Protein AF-A0A1J9Q0X3-F1 (afdb_monomer_lite)

Secondary structure (DSSP, 8-state):
---SS--HHHHHHHHHHSHHHHTSHHHHHHHHHHHHHHHHTT-HHHHHHHHHTT----HHHHHHHHHSS--HHHHHHHHHHHHTSHHHHHH-TTHHHHHHHS---HHHHHHHHHHHHHTT--TTPPPSS-SS-HHHHHHHTT-GGGT--GGGS--

Radius of gyration: 16.66 Å; chains: 1; bounding box: 37×30×47 Å

Foldseek 3Di:
DPPPDLPLVVLLVVCVVCLVVLPDPVCLVVNVVVLLVCLLVLSLSNVLVCLVSLNADAPSSLLCLQQHPDDLVSSLSSLVSLLPRPRNCVRCLVSLLSLLPRHPDPVNSLVSNVVVVVSVRDQQDADPVDPAGSVRSCVVVVVVVSVPDCPPVPD

pLDDT: mean 79.75, std 17.27, range [32.56, 97.31]

Organism: NCBI:txid1658174

Sequence (155 aa):
MLVKKDDVELARVLFKFRGDELLSERMSQDVWGAMDDAIGAGRVGIVRLFVKCGVVVGERQLYKTISGALRRKDILRLTRIFISAPSFKENCPDAIEQAIAYFHRRSIHKELVVMLLHAGFDRHHPGPEHRCTALLIAGTLRLFTCFSEPALILL

Structure (mmCIF, N/CA/C/O backbone):
data_AF-A0A1J9Q0X3-F1
#
_entry.id   AF-A0A1J9Q0X3-F1
#
loop_
_atom_site.group_PDB
_atom_site.id
_atom_site.type_symbol
_atom_site.label_atom_id
_atom_site.label_alt_id
_atom_site.label_comp_id
_atom_site.label_asym_id
_atom_site.label_entity_id
_atom_site.label_seq_id
_atom_site.pdbx_PDB_ins_code
_atom_site.Cartn_x
_atom_site.Cartn_y
_atom_site.Cartn_z
_atom_site.occupancy
_atom_site.B_iso_or_equiv
_atom_site.auth_seq_id
_atom_site.auth_comp_id
_atom_site.auth_asym_id
_atom_site.auth_atom_id
_atom_site.pdbx_PDB_model_num
ATOM 1 N N . MET A 1 1 ? 2.128 7.331 22.424 1.00 36.75 1 MET A N 1
ATOM 2 C CA . MET A 1 1 ? 2.842 6.286 21.652 1.00 36.75 1 MET A CA 1
ATOM 3 C C . MET A 1 1 ? 2.329 4.900 22.071 1.00 36.75 1 MET A C 1
ATOM 5 O O . MET A 1 1 ? 2.922 4.265 22.932 1.00 36.75 1 MET A O 1
ATOM 9 N N . LEU A 1 2 ? 1.179 4.465 21.533 1.00 43.88 2 LEU A N 1
ATOM 10 C CA . LEU A 1 2 ? 0.429 3.276 22.001 1.00 43.88 2 LEU A CA 1
ATOM 11 C C . LEU A 1 2 ? 0.704 1.983 21.220 1.00 43.88 2 LEU A C 1
ATOM 13 O O . LEU A 1 2 ? 0.146 0.940 21.532 1.00 43.88 2 LEU A O 1
ATOM 17 N N . VAL A 1 3 ? 1.601 2.010 20.238 1.00 50.47 3 VAL A N 1
ATOM 18 C CA . VAL A 1 3 ? 1.924 0.821 19.449 1.00 50.47 3 VAL A CA 1
ATOM 19 C C . VAL A 1 3 ? 3.416 0.556 19.616 1.00 50.47 3 VAL A C 1
ATOM 21 O O . VAL A 1 3 ? 4.239 1.072 18.865 1.00 50.47 3 VAL A O 1
ATOM 24 N N . LYS A 1 4 ? 3.801 -0.171 20.671 1.00 55.59 4 LYS A N 1
ATOM 25 C CA . LYS A 1 4 ? 5.169 -0.711 20.854 1.00 55.59 4 LYS A CA 1
ATOM 26 C C . LYS A 1 4 ? 5.278 -2.177 20.405 1.00 55.59 4 LYS A C 1
ATOM 28 O O . LYS A 1 4 ? 6.383 -2.657 20.180 1.00 55.59 4 LYS A O 1
ATOM 33 N N . LYS A 1 5 ? 4.147 -2.855 20.196 1.00 64.50 5 LYS A N 1
ATOM 34 C CA . LYS A 1 5 ? 4.023 -4.244 19.730 1.00 64.50 5 LYS A CA 1
ATOM 35 C C . LYS A 1 5 ? 3.076 -4.275 18.526 1.00 64.50 5 LYS A C 1
ATOM 37 O O . LYS A 1 5 ? 2.225 -3.395 18.424 1.00 64.50 5 LYS A O 1
ATOM 42 N N . ASP A 1 6 ? 3.232 -5.240 17.619 1.00 71.19 6 ASP A N 1
ATOM 43 C CA . ASP A 1 6 ? 2.273 -5.512 16.528 1.00 71.19 6 ASP A CA 1
ATOM 44 C C . ASP A 1 6 ? 0.987 -6.128 17.120 1.00 71.19 6 ASP A C 1
ATOM 46 O O . ASP A 1 6 ? 0.634 -7.273 16.855 1.00 71.19 6 ASP A O 1
ATOM 50 N N . ASP A 1 7 ? 0.353 -5.398 18.042 1.00 85.50 7 ASP A N 1
ATOM 51 C CA . ASP A 1 7 ? -0.868 -5.797 18.736 1.00 85.50 7 ASP A CA 1
ATOM 52 C C . ASP A 1 7 ? -2.067 -5.476 17.845 1.00 85.50 7 ASP A C 1
ATOM 54 O O . ASP A 1 7 ? -2.760 -4.464 17.984 1.00 85.50 7 ASP A O 1
ATOM 58 N N . VAL A 1 8 ? -2.230 -6.331 16.838 1.00 86.50 8 VAL A N 1
ATOM 59 C CA . VAL A 1 8 ? -3.262 -6.199 15.810 1.00 86.50 8 VAL A CA 1
ATOM 60 C C . VAL A 1 8 ? -4.659 -6.259 16.425 1.00 86.50 8 VAL A C 1
ATOM 62 O O . VAL A 1 8 ? -5.557 -5.587 15.928 1.00 86.50 8 VAL A O 1
ATOM 65 N N . GLU A 1 9 ? -4.856 -7.013 17.508 1.00 88.69 9 GLU A N 1
ATOM 66 C CA . GLU A 1 9 ? -6.171 -7.127 18.140 1.00 88.69 9 GLU A CA 1
ATOM 67 C C . GLU A 1 9 ? -6.528 -5.883 18.944 1.00 88.69 9 GLU A C 1
ATOM 69 O O . GLU A 1 9 ? -7.638 -5.370 18.788 1.00 88.69 9 GLU A O 1
ATOM 74 N N . LEU A 1 10 ? -5.584 -5.305 19.692 1.00 86.31 10 LEU A N 1
ATOM 75 C CA . LEU A 1 10 ? -5.813 -4.000 20.306 1.00 86.31 10 LEU A CA 1
ATOM 76 C C . LEU A 1 10 ? -6.109 -2.933 19.241 1.00 86.31 10 LEU A C 1
ATOM 78 O O . LEU A 1 10 ? -7.073 -2.180 19.375 1.00 86.31 10 LEU A O 1
ATOM 82 N N . ALA A 1 11 ? -5.334 -2.897 18.152 1.00 86.75 11 ALA A N 1
ATOM 83 C CA . ALA A 1 11 ? -5.575 -1.967 17.048 1.00 86.75 11 ALA A CA 1
ATOM 84 C C . ALA A 1 11 ? -6.962 -2.173 16.415 1.00 86.75 11 ALA A C 1
ATOM 86 O O . ALA A 1 11 ? -7.681 -1.204 16.181 1.00 86.75 11 ALA A O 1
ATOM 87 N N . ARG A 1 12 ? -7.381 -3.425 16.198 1.00 89.00 12 ARG A N 1
ATOM 88 C CA . ARG A 1 12 ? -8.706 -3.763 15.663 1.00 89.00 12 ARG A CA 1
ATOM 89 C C . ARG A 1 12 ? -9.825 -3.262 16.571 1.00 89.00 12 ARG A C 1
ATOM 91 O O . ARG A 1 12 ? -10.789 -2.684 16.073 1.00 89.00 12 ARG A O 1
ATOM 98 N N . VAL A 1 13 ? -9.705 -3.472 17.883 1.00 88.62 13 VAL A N 1
ATOM 99 C CA . VAL A 1 13 ? -10.686 -2.986 18.862 1.00 88.62 13 VAL A CA 1
ATOM 100 C C . VAL A 1 13 ? -10.766 -1.462 18.810 1.00 88.62 13 VAL A C 1
ATOM 102 O O . VAL A 1 13 ? -11.858 -0.919 18.665 1.00 88.62 13 VAL A O 1
ATOM 105 N N . LEU A 1 14 ? -9.626 -0.769 18.837 1.00 85.50 14 LEU A N 1
ATOM 106 C CA . LEU A 1 14 ? -9.589 0.694 18.769 1.00 85.50 14 LEU A CA 1
ATOM 107 C C . LEU A 1 14 ? -10.214 1.235 17.474 1.00 85.50 14 LEU A C 1
ATOM 109 O O . LEU A 1 14 ? -10.969 2.203 17.519 1.00 85.50 14 LEU A O 1
ATOM 113 N N . PHE A 1 15 ? -9.954 0.590 16.335 1.00 87.19 15 PHE A N 1
ATOM 114 C CA . PHE A 1 15 ? -10.508 1.007 15.045 1.00 87.19 15 PHE A CA 1
ATOM 115 C C . PHE A 1 15 ? -12.016 0.785 14.984 1.00 87.19 15 PHE A C 1
ATOM 117 O O . PHE A 1 15 ? -12.724 1.599 14.407 1.00 87.19 15 PHE A O 1
ATOM 124 N N . LYS A 1 16 ? -12.526 -0.274 15.623 1.00 86.69 16 LYS A N 1
ATOM 125 C CA . LYS A 1 16 ? -13.969 -0.507 15.741 1.00 86.69 16 LYS A CA 1
ATOM 126 C C . LYS A 1 16 ? -14.662 0.603 16.539 1.00 86.69 16 LYS A C 1
ATOM 128 O O . LYS A 1 16 ? -15.764 0.992 16.179 1.00 86.69 16 LYS A O 1
ATOM 133 N N . PHE A 1 17 ? -14.032 1.106 17.602 1.00 84.31 17 PHE A N 1
ATOM 134 C CA . PHE A 1 17 ? -14.608 2.167 18.436 1.00 84.31 17 PHE A CA 1
ATOM 135 C C . PHE A 1 17 ? -14.511 3.564 17.816 1.00 84.31 17 PHE A C 1
ATOM 137 O O . PHE A 1 17 ? -15.335 4.412 18.136 1.00 84.31 17 PHE A O 1
ATOM 144 N N . ARG A 1 18 ? -13.519 3.813 16.953 1.00 80.94 18 ARG A N 1
ATOM 145 C CA . ARG A 1 18 ? -13.280 5.132 16.339 1.00 80.94 18 ARG A CA 1
ATOM 146 C C . ARG A 1 18 ? -13.458 5.139 14.820 1.00 80.94 18 ARG A C 1
ATOM 148 O O . ARG A 1 18 ? -12.941 6.035 14.164 1.00 80.94 18 ARG A O 1
ATOM 155 N N . GLY A 1 19 ? -14.149 4.145 14.261 1.00 74.88 19 GLY A N 1
ATOM 156 C CA . GLY A 1 19 ? -14.242 3.916 12.813 1.00 74.88 19 GLY A CA 1
ATOM 157 C C . GLY A 1 19 ? -14.674 5.155 12.032 1.00 74.88 19 GLY A C 1
ATOM 158 O O . GLY A 1 19 ? -14.008 5.530 11.070 1.00 74.88 19 GLY A O 1
ATOM 159 N N . ASP A 1 20 ? -15.713 5.833 12.516 1.00 76.25 20 ASP A N 1
ATOM 160 C CA . ASP A 1 20 ? -16.260 7.037 11.881 1.00 76.25 20 ASP A CA 1
ATOM 161 C C . ASP A 1 20 ? -15.314 8.243 11.999 1.00 76.25 20 ASP A C 1
ATOM 163 O O . ASP A 1 20 ? -15.258 9.102 11.122 1.00 76.25 20 ASP A O 1
ATOM 167 N N . GLU A 1 21 ? -14.514 8.299 13.066 1.00 81.31 21 GLU A N 1
ATOM 168 C CA . GLU A 1 21 ? -13.560 9.384 13.292 1.00 81.31 21 GLU A CA 1
ATOM 169 C C . GLU A 1 21 ? -12.261 9.188 12.498 1.00 81.31 21 GLU A C 1
ATOM 171 O O . GLU A 1 21 ? -11.619 10.173 12.140 1.00 81.31 21 GLU A O 1
ATOM 176 N N . LEU A 1 22 ? -11.878 7.942 12.183 1.00 79.56 22 LEU A N 1
ATOM 177 C CA . LEU A 1 22 ? -10.637 7.616 11.462 1.00 79.56 22 LEU A CA 1
ATOM 178 C C . LEU A 1 22 ? -10.561 8.253 10.070 1.00 79.56 22 LEU A C 1
ATOM 180 O O . LEU A 1 22 ? -9.464 8.527 9.588 1.00 79.56 22 LEU A O 1
ATOM 184 N N . LEU A 1 23 ? -11.708 8.471 9.429 1.00 81.81 23 LEU A N 1
ATOM 185 C CA . LEU A 1 23 ? -11.800 9.101 8.110 1.00 81.81 23 LEU A CA 1
ATOM 186 C C . LEU A 1 23 ? -12.181 10.583 8.188 1.00 81.81 23 LEU A C 1
ATOM 188 O O . LEU A 1 23 ? -12.305 11.240 7.158 1.00 81.81 23 LEU A O 1
ATOM 192 N N . SER A 1 24 ? -12.362 11.124 9.396 1.00 85.81 24 SER A N 1
ATOM 193 C CA . SER A 1 24 ? -12.657 12.543 9.571 1.00 85.81 24 SER A CA 1
ATOM 194 C C . SER A 1 24 ? -11.440 13.396 9.217 1.00 85.81 24 SER A C 1
ATOM 196 O O . SER A 1 24 ? -10.301 13.054 9.550 1.00 85.81 24 SER A O 1
ATOM 198 N N . GLU A 1 25 ? -11.673 14.563 8.613 1.00 83.62 25 GLU A N 1
ATOM 199 C CA . GLU A 1 25 ? -10.597 15.517 8.310 1.00 83.62 25 GLU A CA 1
ATOM 200 C C . GLU A 1 25 ? -9.785 15.869 9.562 1.00 83.62 25 GLU A C 1
ATOM 202 O O . GLU A 1 25 ? -8.555 15.930 9.512 1.00 83.62 25 GLU A O 1
ATOM 207 N N . ARG A 1 26 ? -10.466 15.992 10.711 1.00 85.19 26 ARG A N 1
ATOM 208 C 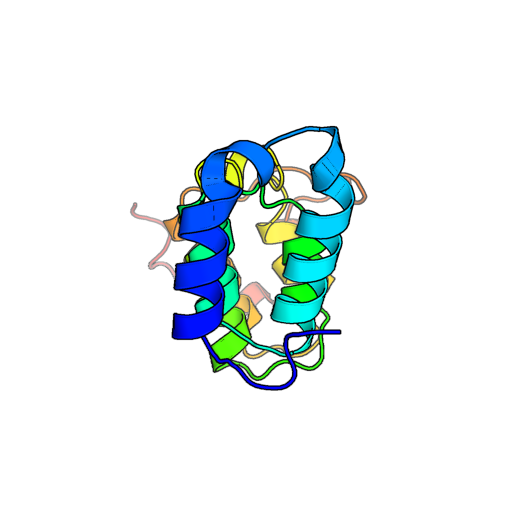CA . ARG A 1 26 ? -9.867 16.321 12.011 1.00 85.19 26 ARG A CA 1
ATOM 209 C C . ARG A 1 26 ? -8.807 15.313 12.459 1.00 85.19 26 ARG A C 1
ATOM 211 O O . ARG A 1 26 ? -7.866 15.710 13.138 1.00 85.19 26 ARG A O 1
ATOM 218 N N . MET A 1 27 ? -8.959 14.033 12.120 1.00 84.38 27 MET A N 1
ATOM 219 C CA . MET A 1 27 ? -8.027 12.973 12.525 1.00 84.38 27 MET A CA 1
ATOM 220 C C . MET A 1 27 ? -7.112 12.495 11.398 1.00 84.38 27 MET A C 1
ATOM 222 O O . MET A 1 27 ? -6.212 11.695 11.653 1.00 84.38 27 MET A O 1
ATOM 226 N N . SER A 1 28 ? -7.302 12.987 10.173 1.00 83.94 28 SER A N 1
ATOM 227 C CA . SER A 1 28 ? -6.563 12.533 8.990 1.00 83.94 28 SER A CA 1
ATOM 228 C C . SER A 1 28 ? -5.040 12.580 9.186 1.00 83.94 28 SER A C 1
ATOM 230 O O . SER A 1 28 ? -4.346 11.607 8.891 1.00 83.94 28 SER A O 1
ATOM 232 N N . GLN A 1 29 ? -4.521 13.654 9.790 1.00 86.44 29 GLN A N 1
ATOM 233 C CA . GLN A 1 29 ? -3.092 13.819 10.056 1.00 86.44 29 GLN A CA 1
ATOM 234 C C . GLN A 1 29 ? -2.554 12.814 11.089 1.00 86.44 29 GLN A C 1
ATOM 236 O O . GLN A 1 29 ? -1.492 12.223 10.871 1.00 86.44 29 GLN A O 1
ATOM 241 N N . ASP A 1 30 ? -3.288 12.577 12.179 1.00 88.88 30 ASP A N 1
ATOM 242 C CA . ASP A 1 30 ? -2.910 11.599 13.209 1.00 88.88 30 ASP A CA 1
ATOM 243 C C . ASP A 1 30 ? -2.934 10.172 12.651 1.00 88.88 30 ASP A C 1
ATOM 245 O O . ASP A 1 30 ? -2.041 9.365 12.922 1.00 88.88 30 ASP A O 1
ATOM 249 N N . VAL A 1 31 ? -3.942 9.864 11.833 1.00 89.62 31 VAL A N 1
ATOM 250 C CA . VAL A 1 31 ? -4.108 8.564 11.178 1.00 89.62 31 VAL A CA 1
ATOM 251 C C . VAL A 1 31 ? -2.985 8.313 10.176 1.00 89.62 31 VAL A C 1
ATOM 253 O O . VAL A 1 31 ? -2.382 7.239 10.197 1.00 89.62 31 VAL A O 1
ATOM 256 N N . TRP A 1 32 ? -2.640 9.305 9.353 1.00 90.06 32 TRP A N 1
ATOM 257 C CA . TRP A 1 32 ? -1.505 9.211 8.436 1.00 90.06 32 TRP A CA 1
ATOM 258 C C . TRP A 1 32 ? -0.185 9.042 9.180 1.00 90.06 32 TRP A C 1
ATOM 260 O O . TRP A 1 32 ? 0.602 8.175 8.809 1.00 90.06 32 TRP A O 1
ATOM 270 N N . GLY A 1 33 ? 0.041 9.796 10.261 1.00 90.75 33 GLY A N 1
ATOM 271 C CA . GLY A 1 33 ? 1.221 9.637 11.113 1.00 90.75 33 GLY A CA 1
ATOM 272 C C . GLY A 1 33 ? 1.326 8.230 11.710 1.00 90.75 33 GLY A C 1
ATOM 273 O O . GLY A 1 33 ? 2.371 7.585 11.622 1.00 90.75 33 GLY A O 1
ATOM 274 N N . ALA A 1 34 ? 0.223 7.701 12.240 1.00 90.94 34 ALA A N 1
ATOM 275 C CA . ALA A 1 34 ? 0.179 6.357 12.808 1.00 90.94 34 ALA A CA 1
ATOM 276 C C . ALA A 1 34 ? 0.384 5.253 11.753 1.00 90.94 34 ALA A C 1
ATOM 278 O O . ALA A 1 34 ? 1.047 4.246 12.028 1.00 90.94 34 ALA A O 1
ATOM 279 N N . MET A 1 35 ? -0.153 5.433 10.542 1.00 92.88 35 MET A N 1
ATOM 280 C CA . MET A 1 35 ? 0.074 4.524 9.417 1.00 92.88 35 MET A CA 1
ATOM 281 C C . MET A 1 35 ? 1.540 4.547 8.974 1.00 92.88 35 MET A C 1
ATOM 283 O O . MET A 1 35 ? 2.151 3.493 8.795 1.00 92.88 35 MET A O 1
ATOM 287 N N . ASP A 1 36 ? 2.129 5.734 8.874 1.00 93.25 36 ASP A N 1
ATOM 288 C CA . ASP A 1 36 ? 3.538 5.943 8.565 1.00 93.25 36 ASP A CA 1
ATOM 289 C C . ASP A 1 36 ? 4.465 5.268 9.587 1.00 93.25 36 ASP A C 1
ATOM 291 O O . ASP A 1 36 ? 5.487 4.682 9.212 1.00 93.25 36 ASP A O 1
ATOM 295 N N . ASP A 1 37 ? 4.138 5.354 10.874 1.00 92.44 37 ASP A N 1
ATOM 296 C CA . ASP A 1 37 ? 4.877 4.686 11.947 1.00 92.44 37 ASP A CA 1
ATOM 297 C C . ASP A 1 37 ? 4.747 3.162 11.853 1.00 92.44 37 ASP A C 1
ATOM 299 O O . ASP A 1 37 ? 5.730 2.431 12.011 1.00 92.44 37 ASP A O 1
ATOM 303 N N . ALA A 1 38 ? 3.546 2.660 11.550 1.00 93.44 38 ALA A N 1
ATOM 304 C CA . ALA A 1 38 ? 3.311 1.235 11.345 1.00 93.44 38 ALA A CA 1
ATOM 305 C C . ALA A 1 38 ? 4.106 0.690 10.146 1.00 93.44 38 ALA A C 1
ATOM 307 O O . ALA A 1 38 ? 4.706 -0.382 10.259 1.00 93.44 38 ALA A O 1
ATOM 308 N N . ILE A 1 39 ? 4.170 1.438 9.037 1.00 94.88 39 ILE A N 1
ATOM 309 C CA . ILE A 1 39 ? 4.993 1.110 7.863 1.00 94.88 39 ILE A CA 1
ATOM 310 C C . ILE A 1 39 ? 6.469 1.067 8.246 1.00 94.88 39 ILE A C 1
ATOM 312 O O . ILE A 1 39 ? 7.118 0.050 8.016 1.00 94.88 39 ILE A O 1
ATOM 316 N N . GLY A 1 40 ? 6.991 2.129 8.871 1.00 91.50 40 GLY A N 1
ATOM 317 C CA . GLY A 1 40 ? 8.407 2.217 9.248 1.00 91.50 40 GLY A CA 1
ATOM 318 C C . GLY A 1 40 ? 8.847 1.105 10.205 1.00 91.50 40 GLY A C 1
ATOM 319 O O . GLY A 1 40 ? 9.976 0.625 10.128 1.00 91.50 40 GLY A O 1
ATOM 320 N N . ALA A 1 41 ? 7.936 0.637 11.060 1.00 90.88 41 ALA A N 1
ATOM 321 C CA . ALA A 1 41 ? 8.164 -0.484 11.966 1.00 90.88 41 ALA A CA 1
ATOM 322 C C . ALA A 1 41 ? 7.888 -1.871 11.344 1.00 90.88 41 ALA A C 1
ATOM 324 O O . ALA A 1 41 ? 8.045 -2.884 12.029 1.00 90.88 41 ALA A O 1
ATOM 325 N N . GLY A 1 42 ? 7.448 -1.951 10.083 1.00 91.69 42 GLY A N 1
ATOM 326 C CA . GLY A 1 42 ? 7.122 -3.212 9.408 1.00 91.69 42 GLY A CA 1
ATOM 327 C C . GLY A 1 42 ? 5.894 -3.937 9.977 1.00 91.69 42 GLY A C 1
ATOM 328 O O . GLY A 1 42 ? 5.804 -5.161 9.887 1.00 91.69 42 GLY A O 1
ATOM 329 N N . ARG A 1 43 ? 4.941 -3.209 10.574 1.00 93.25 43 ARG A N 1
ATOM 330 C CA . ARG A 1 43 ? 3.725 -3.750 11.2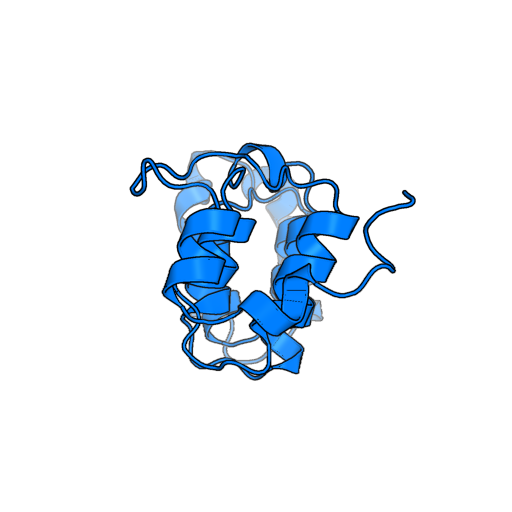14 1.00 93.25 43 ARG A CA 1
ATOM 331 C C . ARG A 1 43 ? 2.628 -4.017 10.193 1.00 93.25 43 ARG A C 1
ATOM 333 O O . ARG A 1 43 ? 1.605 -3.335 10.131 1.00 93.25 43 ARG A O 1
ATOM 340 N N . VAL A 1 44 ? 2.864 -5.029 9.363 1.00 94.81 44 VAL A N 1
ATOM 341 C CA . VAL A 1 44 ? 2.000 -5.414 8.235 1.00 94.81 44 VAL A CA 1
ATOM 342 C C . VAL A 1 44 ? 0.538 -5.621 8.657 1.00 94.81 44 VAL A C 1
ATOM 344 O O . VAL A 1 44 ? -0.370 -5.267 7.905 1.00 94.81 44 VAL A O 1
ATOM 347 N N . GLY A 1 45 ? 0.293 -6.192 9.843 1.00 94.00 45 GLY A N 1
ATOM 348 C CA . GLY A 1 45 ? -1.059 -6.438 10.349 1.00 94.00 45 GLY A CA 1
ATOM 349 C C . GLY A 1 45 ? -1.839 -5.149 10.604 1.00 94.00 45 GLY A C 1
ATOM 350 O O . GLY A 1 45 ? -2.982 -5.027 10.168 1.00 94.00 45 GLY A O 1
ATOM 351 N N . ILE A 1 46 ? -1.197 -4.163 11.228 1.00 93.75 46 ILE A N 1
ATOM 352 C CA . ILE A 1 46 ? -1.803 -2.858 11.513 1.00 93.75 46 ILE A CA 1
ATOM 353 C C . ILE A 1 46 ? -2.023 -2.059 10.226 1.00 93.75 46 ILE A C 1
ATOM 355 O O . ILE A 1 46 ? -3.101 -1.505 10.030 1.00 93.75 46 ILE A O 1
ATOM 359 N N . VAL A 1 47 ? -1.061 -2.060 9.298 1.00 95.31 47 VAL A N 1
ATOM 360 C CA . VAL A 1 47 ? -1.234 -1.388 7.996 1.00 95.31 47 VAL A CA 1
ATOM 361 C C . VAL A 1 47 ? -2.416 -1.975 7.219 1.00 95.31 47 VAL A C 1
ATOM 363 O O . VAL A 1 47 ? -3.203 -1.239 6.625 1.00 95.31 47 VAL A O 1
ATOM 366 N N . ARG A 1 48 ? -2.609 -3.299 7.282 1.00 95.94 48 ARG A N 1
ATOM 367 C CA . ARG A 1 48 ? -3.789 -3.948 6.698 1.00 95.94 48 ARG A CA 1
ATOM 368 C C . ARG A 1 48 ? -5.095 -3.445 7.314 1.00 95.94 48 ARG A C 1
ATOM 370 O O . ARG A 1 48 ? -6.081 -3.353 6.591 1.00 95.94 48 ARG A O 1
ATOM 377 N N . LEU A 1 49 ? -5.128 -3.163 8.617 1.00 93.62 49 LEU A N 1
ATOM 378 C CA . LEU A 1 49 ? -6.320 -2.612 9.264 1.00 93.62 49 LEU A CA 1
ATOM 379 C C . LEU A 1 49 ? -6.620 -1.197 8.766 1.00 93.62 49 LEU A C 1
ATOM 381 O O . LEU A 1 49 ? -7.769 -0.931 8.437 1.00 93.62 49 LEU A O 1
ATOM 385 N N . PHE A 1 50 ? -5.607 -0.334 8.626 1.00 93.50 50 PHE A N 1
ATOM 386 C CA . PHE A 1 50 ? -5.798 1.020 8.086 1.00 93.50 50 PHE A CA 1
ATOM 387 C C . PHE A 1 50 ? -6.417 0.983 6.689 1.00 93.50 50 PHE A C 1
ATOM 389 O O . PHE A 1 50 ? -7.456 1.598 6.460 1.00 93.50 50 PHE A O 1
ATOM 396 N N . VAL A 1 51 ? -5.849 0.176 5.790 1.00 94.25 51 VAL A N 1
ATOM 397 C CA . VAL A 1 51 ? -6.385 0.018 4.430 1.00 94.25 51 VAL A CA 1
ATOM 398 C C . VAL A 1 51 ? -7.805 -0.551 4.436 1.00 94.25 51 VAL A C 1
ATOM 400 O O . VAL A 1 51 ? -8.662 -0.067 3.704 1.00 94.25 51 VAL A O 1
ATOM 403 N N . LYS A 1 52 ? -8.096 -1.542 5.290 1.00 92.56 52 LYS A N 1
ATOM 404 C CA . LYS A 1 52 ? -9.456 -2.095 5.425 1.00 92.56 52 LYS A CA 1
ATOM 405 C C . LYS A 1 52 ? -10.474 -1.076 5.931 1.00 92.56 52 LYS A C 1
ATOM 407 O O . LYS A 1 52 ? -11.642 -1.186 5.583 1.00 92.56 52 LYS A O 1
ATOM 412 N N . CYS A 1 53 ? -10.041 -0.119 6.743 1.00 90.62 53 CYS A N 1
ATOM 413 C CA . CYS A 1 53 ? -10.875 0.978 7.219 1.00 90.62 53 CYS A CA 1
ATOM 414 C C . CYS A 1 53 ? -10.990 2.129 6.210 1.00 90.62 53 CYS A C 1
ATOM 416 O O . CYS A 1 53 ? -11.586 3.142 6.544 1.00 90.62 53 CYS A O 1
ATOM 418 N N . GLY A 1 54 ? -10.449 1.991 4.994 1.00 90.50 54 GLY A N 1
ATOM 419 C CA . GLY A 1 54 ? -10.570 3.000 3.942 1.00 90.50 54 GLY A CA 1
ATOM 420 C C . GLY A 1 54 ? -9.565 4.144 4.048 1.00 90.50 54 GLY A C 1
ATOM 421 O O . GLY A 1 54 ? -9.706 5.137 3.338 1.00 90.50 54 GLY A O 1
ATOM 422 N N . VAL A 1 55 ? -8.542 4.025 4.904 1.00 91.19 55 VAL A N 1
ATOM 423 C CA . VAL A 1 55 ? -7.487 5.041 4.976 1.00 91.19 55 VAL A CA 1
ATOM 424 C C . VAL A 1 55 ? -6.771 5.125 3.635 1.00 91.19 55 VAL A C 1
ATOM 426 O O . VAL A 1 55 ? -6.346 4.116 3.066 1.00 91.19 55 VAL A O 1
ATOM 429 N N . VAL A 1 56 ? -6.655 6.354 3.141 1.00 91.44 56 VAL A N 1
ATOM 430 C CA . VAL A 1 56 ? -6.045 6.665 1.854 1.00 91.44 56 VAL A CA 1
ATOM 431 C C . VAL A 1 56 ? -4.568 6.281 1.857 1.00 91.44 56 VAL A C 1
ATOM 433 O O . VAL A 1 56 ? -3.827 6.630 2.775 1.00 91.44 56 VAL A O 1
ATOM 436 N N . VAL A 1 57 ? -4.149 5.572 0.810 1.00 93.56 57 VAL A N 1
ATOM 437 C CA . VAL A 1 57 ? -2.745 5.240 0.557 1.00 93.56 57 VAL A CA 1
ATOM 438 C C . VAL A 1 57 ? -2.261 6.085 -0.611 1.00 93.56 57 VAL A C 1
ATOM 440 O O . VAL A 1 57 ? -2.925 6.115 -1.647 1.00 93.56 57 VAL A O 1
ATOM 443 N N . GLY A 1 58 ? -1.120 6.750 -0.441 1.00 91.25 58 GLY A N 1
ATOM 444 C CA . GLY A 1 58 ? -0.507 7.592 -1.463 1.00 91.25 58 GLY A CA 1
ATOM 445 C C . GLY A 1 58 ? 1.005 7.400 -1.576 1.00 91.25 58 GLY A C 1
ATOM 446 O O . GLY A 1 58 ? 1.597 6.503 -0.961 1.00 91.25 58 GLY A O 1
ATOM 447 N N . GLU A 1 59 ? 1.630 8.269 -2.374 1.00 90.25 59 GLU A N 1
ATOM 448 C CA . GLU A 1 59 ? 3.034 8.147 -2.799 1.00 90.25 59 GLU A CA 1
ATOM 449 C C . GLU A 1 59 ? 3.973 8.079 -1.600 1.00 90.25 59 GLU A C 1
ATOM 451 O O . GLU A 1 59 ? 4.873 7.247 -1.535 1.00 90.25 59 GLU A O 1
ATOM 456 N N . ARG A 1 60 ? 3.695 8.886 -0.574 1.00 91.00 60 ARG A N 1
ATOM 457 C CA . ARG A 1 60 ? 4.456 8.906 0.675 1.00 91.00 60 ARG A CA 1
ATOM 458 C C . ARG A 1 60 ? 4.532 7.530 1.345 1.00 91.00 60 ARG A C 1
ATOM 460 O O . ARG A 1 60 ? 5.606 7.137 1.806 1.00 91.00 60 ARG A O 1
ATOM 467 N N . GLN A 1 61 ? 3.422 6.791 1.417 1.00 93.44 61 GLN A N 1
ATOM 468 C CA . GLN A 1 61 ? 3.396 5.465 2.046 1.00 93.44 61 GLN A CA 1
ATOM 469 C C . GLN A 1 61 ? 4.155 4.433 1.207 1.00 93.44 61 GLN A C 1
ATOM 471 O O . GLN A 1 61 ? 4.853 3.579 1.772 1.00 93.44 61 GLN A O 1
ATOM 476 N N . LEU A 1 62 ? 4.065 4.530 -0.123 1.00 93.00 62 LEU A N 1
ATOM 477 C CA . LEU A 1 62 ? 4.852 3.706 -1.036 1.00 93.00 62 LEU A CA 1
ATOM 478 C C . LEU A 1 62 ? 6.344 4.004 -0.880 1.00 93.00 62 LEU A C 1
ATOM 480 O O . LEU A 1 62 ? 7.100 3.089 -0.554 1.00 93.00 62 LEU A O 1
ATOM 484 N N . TYR A 1 63 ? 6.745 5.272 -1.001 1.00 90.25 63 TYR A N 1
ATOM 485 C CA . TYR A 1 63 ? 8.118 5.735 -0.825 1.00 90.25 63 TYR A CA 1
ATOM 486 C C . TYR A 1 63 ? 8.708 5.248 0.498 1.00 90.25 63 TYR A C 1
ATOM 488 O O . TYR A 1 63 ? 9.783 4.652 0.517 1.00 90.25 63 TYR A O 1
ATOM 496 N N . LYS A 1 64 ? 7.996 5.416 1.618 1.00 90.94 64 LYS A N 1
ATOM 497 C CA . LYS A 1 64 ? 8.464 4.956 2.935 1.00 90.94 64 LYS A CA 1
ATOM 498 C C . LYS A 1 64 ? 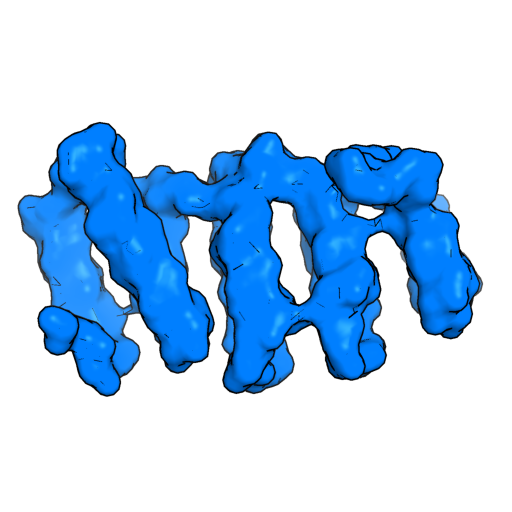8.624 3.435 3.007 1.00 90.94 64 LYS A C 1
ATOM 500 O O . LYS A 1 64 ? 9.532 2.936 3.670 1.00 90.94 64 LYS A O 1
ATOM 505 N N . THR A 1 65 ? 7.762 2.695 2.313 1.00 93.12 65 THR A N 1
ATOM 506 C CA . THR A 1 65 ? 7.832 1.231 2.232 1.00 93.12 65 THR A CA 1
ATOM 507 C C . THR A 1 65 ? 9.045 0.764 1.431 1.00 93.12 65 THR A C 1
ATOM 509 O O . THR A 1 65 ? 9.705 -0.192 1.834 1.00 93.12 65 THR A O 1
ATOM 512 N N . ILE A 1 66 ? 9.354 1.427 0.315 1.00 89.44 66 ILE A N 1
ATOM 513 C CA . ILE A 1 66 ? 10.434 1.024 -0.597 1.00 89.44 66 ILE A CA 1
ATOM 514 C C . ILE A 1 66 ? 11.809 1.577 -0.173 1.00 89.44 66 ILE A C 1
ATOM 516 O O . ILE A 1 66 ? 12.806 0.873 -0.291 1.00 89.44 66 ILE A O 1
ATOM 520 N N . SER A 1 67 ? 11.876 2.786 0.388 1.00 86.75 67 SER A N 1
ATOM 521 C CA . SER A 1 67 ? 13.125 3.408 0.866 1.00 86.75 67 SER A CA 1
ATOM 522 C C . SER A 1 67 ? 13.493 3.013 2.303 1.00 86.75 67 SER A C 1
ATOM 524 O O . SER A 1 67 ? 14.644 3.150 2.720 1.00 86.75 67 SER A O 1
ATOM 526 N N . GLY A 1 68 ? 12.527 2.509 3.078 1.00 84.19 68 GLY A N 1
ATOM 527 C CA . GLY A 1 68 ? 12.718 2.152 4.479 1.00 84.19 68 GLY A CA 1
ATOM 528 C C . GLY A 1 68 ? 13.626 0.936 4.702 1.00 84.19 68 GLY A C 1
ATOM 529 O O . GLY A 1 68 ? 13.798 0.068 3.845 1.00 84.19 68 GLY A O 1
ATOM 530 N N . ALA A 1 69 ? 14.153 0.810 5.924 1.00 85.62 69 ALA A N 1
ATOM 531 C CA . ALA A 1 69 ? 14.975 -0.322 6.366 1.00 85.62 69 ALA A CA 1
ATOM 532 C C . ALA A 1 69 ? 14.143 -1.593 6.660 1.00 85.62 69 ALA A C 1
ATOM 534 O O . ALA A 1 69 ? 14.310 -2.255 7.686 1.00 85.62 69 ALA A O 1
ATOM 535 N N . LEU A 1 70 ? 13.226 -1.945 5.759 1.00 88.81 70 LEU A N 1
ATOM 536 C CA . LEU A 1 70 ? 12.323 -3.080 5.909 1.00 88.81 70 LEU A CA 1
ATOM 537 C C . LEU A 1 70 ? 12.929 -4.381 5.369 1.00 88.81 70 LEU A C 1
ATOM 539 O O . LEU A 1 70 ? 13.826 -4.417 4.515 1.00 88.81 70 LEU A O 1
ATOM 543 N N . ARG A 1 71 ? 12.419 -5.509 5.873 1.00 90.12 71 ARG A N 1
ATOM 544 C CA . ARG A 1 71 ? 12.749 -6.826 5.316 1.00 90.12 71 ARG A CA 1
ATOM 545 C C . ARG A 1 71 ? 12.030 -7.003 3.983 1.00 90.12 71 ARG A C 1
ATOM 547 O O . ARG A 1 71 ? 10.887 -6.582 3.836 1.00 90.12 71 ARG A O 1
ATOM 554 N N . ARG A 1 72 ? 12.651 -7.737 3.051 1.00 89.94 72 ARG A N 1
ATOM 555 C CA . ARG A 1 72 ? 12.072 -8.056 1.728 1.00 89.94 72 ARG A CA 1
ATOM 556 C C . ARG A 1 72 ? 10.620 -8.527 1.810 1.00 89.94 72 ARG A C 1
ATOM 558 O O . ARG A 1 72 ? 9.754 -8.005 1.120 1.00 89.94 72 ARG A O 1
ATOM 565 N N . LYS A 1 73 ? 10.345 -9.479 2.704 1.00 92.12 73 LYS A N 1
ATOM 566 C CA . LYS A 1 73 ? 8.996 -10.026 2.901 1.00 92.12 73 LYS A CA 1
ATOM 567 C C . LYS A 1 73 ? 7.967 -8.969 3.324 1.00 92.12 73 LYS A C 1
ATOM 569 O O . LYS A 1 73 ? 6.805 -9.092 2.954 1.00 92.12 73 LYS A O 1
ATOM 574 N N . ASP A 1 74 ? 8.381 -7.961 4.089 1.00 93.19 74 ASP A N 1
ATOM 575 C CA . ASP A 1 74 ? 7.487 -6.944 4.638 1.00 93.19 74 ASP A CA 1
ATOM 576 C C . ASP A 1 74 ? 7.177 -5.899 3.555 1.00 93.19 74 ASP A C 1
ATOM 578 O O . ASP A 1 74 ? 6.012 -5.581 3.353 1.00 93.19 74 ASP A O 1
ATOM 582 N N . ILE A 1 75 ? 8.174 -5.503 2.753 1.00 93.56 75 ILE A N 1
ATOM 583 C CA . ILE A 1 75 ? 8.011 -4.617 1.583 1.00 93.56 75 ILE A CA 1
ATOM 584 C C . ILE A 1 75 ? 6.979 -5.185 0.602 1.00 93.56 75 ILE A C 1
ATOM 586 O O . ILE A 1 75 ? 6.014 -4.513 0.239 1.00 93.56 75 ILE A O 1
ATOM 590 N N . LEU A 1 76 ? 7.135 -6.455 0.216 1.00 93.75 76 LEU A N 1
ATOM 591 C CA . LEU A 1 76 ? 6.207 -7.111 -0.710 1.00 93.75 76 LEU A CA 1
ATOM 592 C C . LEU A 1 76 ? 4.799 -7.228 -0.115 1.00 93.75 76 LEU A C 1
ATOM 594 O O . LEU A 1 76 ? 3.807 -7.017 -0.808 1.00 93.75 76 LEU A O 1
ATOM 598 N N . ARG A 1 77 ? 4.685 -7.560 1.177 1.00 96.25 77 ARG A N 1
ATOM 599 C CA . ARG A 1 77 ? 3.382 -7.673 1.850 1.00 96.25 77 ARG A CA 1
ATOM 600 C C . ARG A 1 77 ? 2.671 -6.328 1.956 1.00 96.25 77 ARG A C 1
ATOM 602 O O . ARG A 1 77 ? 1.471 -6.286 1.708 1.00 96.25 77 ARG A O 1
ATOM 609 N N . LEU A 1 78 ? 3.391 -5.265 2.305 1.00 96.44 78 LEU A N 1
ATOM 610 C CA . LEU A 1 78 ? 2.855 -3.906 2.367 1.00 96.44 78 LEU A CA 1
ATOM 611 C C . LEU A 1 78 ? 2.423 -3.430 0.981 1.00 96.44 78 LEU A C 1
ATOM 613 O O . LEU A 1 78 ? 1.294 -2.987 0.828 1.00 96.44 78 LEU A O 1
ATOM 617 N N . THR A 1 79 ? 3.244 -3.659 -0.044 1.00 95.44 79 THR A N 1
ATOM 618 C CA . THR A 1 79 ? 2.884 -3.314 -1.428 1.00 95.44 79 THR A CA 1
ATOM 619 C C . THR A 1 79 ? 1.620 -4.052 -1.883 1.00 95.44 79 THR A C 1
ATOM 621 O O . THR A 1 79 ? 0.735 -3.442 -2.470 1.00 95.44 79 THR A O 1
ATOM 624 N N . ARG A 1 80 ? 1.457 -5.345 -1.548 1.00 96.69 80 ARG A N 1
ATOM 625 C CA . ARG A 1 80 ? 0.197 -6.075 -1.817 1.00 96.69 80 ARG A CA 1
ATOM 626 C C . ARG A 1 80 ? -1.004 -5.471 -1.093 1.00 96.69 80 ARG A C 1
ATOM 628 O O . ARG A 1 80 ? -2.099 -5.469 -1.640 1.00 96.69 80 ARG A O 1
ATOM 635 N N . ILE A 1 81 ? -0.814 -5.007 0.141 1.00 97.31 81 ILE A N 1
ATOM 636 C CA . ILE A 1 81 ? -1.871 -4.335 0.904 1.00 97.31 81 ILE A CA 1
ATOM 637 C C . ILE A 1 81 ? -2.246 -3.012 0.227 1.00 97.31 81 ILE A C 1
ATOM 639 O O . ILE A 1 81 ? -3.432 -2.745 0.070 1.00 97.31 81 ILE A O 1
ATOM 643 N N . PHE A 1 82 ? -1.271 -2.230 -0.232 1.00 97.06 82 PHE A N 1
ATOM 644 C CA . PHE A 1 82 ? -1.525 -0.974 -0.939 1.00 97.06 82 PHE A CA 1
ATOM 645 C C . PHE A 1 82 ? -2.246 -1.195 -2.263 1.00 97.06 82 PHE A C 1
ATOM 647 O O . PHE A 1 82 ? -3.264 -0.565 -2.493 1.00 97.06 82 PHE A O 1
ATOM 654 N N . ILE A 1 83 ? -1.811 -2.168 -3.067 1.00 96.00 83 ILE A N 1
ATOM 655 C CA . ILE A 1 83 ? -2.499 -2.568 -4.305 1.00 96.00 83 ILE A CA 1
ATOM 656 C C . ILE A 1 83 ? -3.975 -2.920 -4.054 1.00 96.00 83 ILE A C 1
ATOM 658 O O . ILE A 1 83 ? -4.817 -2.663 -4.906 1.00 96.00 83 ILE A O 1
ATOM 662 N N . SER A 1 84 ? -4.305 -3.495 -2.892 1.00 94.94 84 SER A N 1
ATOM 663 C CA . SER A 1 84 ? -5.697 -3.808 -2.538 1.00 94.94 84 SER A CA 1
ATOM 664 C C . SER A 1 84 ? -6.526 -2.604 -2.073 1.00 94.94 84 SER A C 1
ATOM 666 O O . SER A 1 84 ? -7.736 -2.743 -1.906 1.00 94.94 84 SER A O 1
ATOM 668 N N . ALA A 1 85 ? -5.904 -1.446 -1.838 1.00 94.44 85 ALA A N 1
ATOM 669 C CA . ALA A 1 85 ? -6.600 -0.217 -1.485 1.00 94.44 85 ALA A CA 1
ATOM 670 C C . ALA A 1 85 ? -7.142 0.451 -2.766 1.00 94.44 85 ALA A C 1
ATOM 672 O O . ALA A 1 85 ? -6.344 0.752 -3.656 1.00 94.44 85 ALA A O 1
ATOM 673 N N . PRO A 1 86 ? -8.453 0.746 -2.867 1.00 89.81 86 PRO A N 1
ATOM 674 C CA . PRO A 1 86 ? -9.031 1.364 -4.066 1.00 89.81 86 PRO A CA 1
ATOM 675 C C . PRO A 1 86 ? -8.358 2.686 -4.458 1.00 89.81 86 PRO A C 1
ATOM 677 O O . PRO A 1 86 ? -8.143 2.954 -5.633 1.00 89.81 86 PRO A O 1
ATOM 680 N N . SER A 1 87 ? -7.955 3.472 -3.459 1.00 89.88 87 SER A N 1
ATOM 681 C CA . SER A 1 87 ? -7.339 4.787 -3.634 1.00 89.88 87 SER A CA 1
ATOM 682 C C . SER A 1 87 ? -5.887 4.740 -4.118 1.00 89.88 87 SER A C 1
ATOM 684 O O . SER A 1 87 ? -5.360 5.746 -4.580 1.00 89.88 87 SER A O 1
ATOM 686 N N . PHE A 1 88 ? -5.210 3.593 -4.028 1.00 94.56 88 PHE A N 1
ATOM 687 C CA . PHE A 1 88 ? -3.766 3.545 -4.250 1.00 94.56 88 PHE A CA 1
ATOM 688 C C . PHE A 1 88 ? -3.374 3.820 -5.702 1.00 94.56 88 PHE A C 1
ATOM 690 O O . PHE A 1 88 ? -2.415 4.540 -5.949 1.00 94.56 88 PHE A O 1
ATOM 697 N N . LYS A 1 89 ? -4.112 3.272 -6.672 1.00 91.94 89 LYS A N 1
ATOM 698 C CA . LYS A 1 89 ? -3.787 3.466 -8.092 1.00 91.94 89 LYS A CA 1
ATOM 699 C C . LYS A 1 89 ? -4.001 4.913 -8.540 1.00 91.94 89 LYS A C 1
ATOM 701 O O . LYS A 1 89 ? -3.211 5.424 -9.324 1.00 91.94 89 LYS A O 1
ATOM 706 N N . GLU A 1 90 ? -5.048 5.553 -8.029 1.00 91.38 90 GLU A N 1
ATOM 707 C CA . GLU A 1 90 ? -5.367 6.956 -8.317 1.00 91.38 90 GLU A CA 1
ATOM 708 C C . GLU A 1 90 ? -4.338 7.905 -7.696 1.00 91.38 90 GLU A C 1
ATOM 710 O O . GLU A 1 90 ? -3.953 8.886 -8.323 1.00 91.38 90 GLU A O 1
ATOM 715 N N . ASN A 1 91 ? -3.845 7.577 -6.499 1.00 92.25 91 ASN A N 1
ATOM 716 C CA . ASN A 1 91 ? -2.906 8.422 -5.761 1.00 92.25 91 ASN A CA 1
ATOM 717 C C . ASN A 1 91 ? -1.430 8.107 -6.010 1.00 92.25 91 ASN A C 1
ATOM 719 O O . ASN A 1 91 ? -0.583 8.810 -5.473 1.00 92.25 91 ASN A O 1
ATOM 723 N N . CYS A 1 92 ? -1.102 7.022 -6.711 1.00 91.44 92 CYS A N 1
ATOM 724 C CA . CYS A 1 92 ? 0.277 6.622 -7.015 1.00 91.44 92 CYS A CA 1
ATOM 725 C C . CYS A 1 92 ? 0.405 6.109 -8.451 1.00 91.44 92 CYS A C 1
ATOM 727 O O . CYS A 1 92 ? 0.866 4.981 -8.659 1.00 91.44 92 CYS A O 1
ATOM 729 N N . PRO A 1 93 ? -0.032 6.866 -9.466 1.00 89.62 93 PRO A N 1
ATOM 730 C CA . PRO A 1 93 ? -0.045 6.363 -10.836 1.00 89.62 93 PRO A CA 1
ATOM 731 C C . PRO A 1 93 ? 1.373 6.055 -11.365 1.00 89.62 93 PRO A C 1
ATOM 733 O O . PRO A 1 93 ? 1.542 5.192 -12.226 1.00 89.62 93 PRO A O 1
ATOM 736 N N . ASP A 1 94 ? 2.398 6.673 -10.777 1.00 87.94 94 ASP A N 1
ATOM 737 C CA . ASP A 1 94 ? 3.829 6.507 -11.038 1.00 87.94 94 ASP A CA 1
ATOM 738 C C . ASP A 1 94 ? 4.506 5.422 -10.165 1.00 87.94 94 ASP A C 1
ATOM 740 O O . ASP A 1 94 ? 5.733 5.310 -10.143 1.00 87.94 94 ASP A O 1
ATOM 744 N N . ALA A 1 95 ? 3.749 4.572 -9.458 1.00 90.88 95 ALA A N 1
ATOM 745 C CA . ALA A 1 95 ? 4.303 3.582 -8.523 1.00 90.88 95 ALA A CA 1
ATOM 746 C C . ALA A 1 95 ? 5.388 2.667 -9.130 1.00 90.88 95 ALA A C 1
ATOM 748 O O . ALA A 1 95 ? 6.305 2.230 -8.427 1.00 90.88 95 ALA A O 1
ATOM 749 N N . ILE A 1 96 ? 5.293 2.363 -10.433 1.00 89.00 96 ILE A N 1
ATOM 750 C CA . ILE A 1 96 ? 6.305 1.582 -11.161 1.00 89.00 96 ILE A CA 1
ATOM 751 C C . ILE A 1 96 ? 7.631 2.346 -11.218 1.00 89.00 96 ILE A C 1
ATOM 753 O O . ILE A 1 96 ? 8.682 1.758 -10.964 1.00 89.00 96 ILE A O 1
ATOM 757 N N . GLU A 1 97 ? 7.592 3.641 -11.528 1.00 84.62 97 GLU A N 1
ATOM 758 C CA . GLU A 1 97 ? 8.772 4.499 -11.542 1.00 84.62 97 GLU A CA 1
ATOM 759 C C . GLU A 1 97 ? 9.393 4.585 -10.153 1.00 84.62 97 GLU A C 1
ATOM 761 O O . GLU A 1 97 ? 10.589 4.328 -10.015 1.00 84.62 97 GLU A O 1
ATOM 766 N N . GLN A 1 98 ? 8.585 4.818 -9.115 1.00 85.25 98 GLN A N 1
ATOM 767 C CA . GLN A 1 98 ? 9.093 4.874 -7.745 1.00 85.25 98 GLN A CA 1
ATOM 768 C C . GLN A 1 98 ? 9.801 3.571 -7.340 1.00 85.25 98 GLN A C 1
ATOM 770 O O . GLN A 1 98 ? 10.890 3.601 -6.761 1.00 85.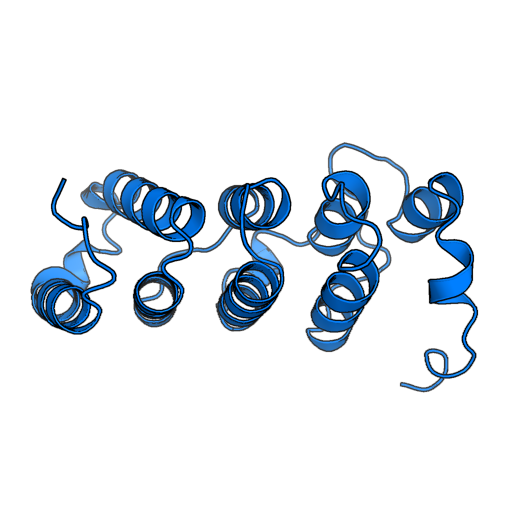25 98 GLN A O 1
ATOM 775 N N . ALA A 1 99 ? 9.227 2.414 -7.694 1.00 86.19 99 ALA A N 1
ATOM 776 C CA . ALA A 1 99 ? 9.828 1.105 -7.435 1.00 86.19 99 ALA A CA 1
ATOM 777 C C . ALA A 1 99 ? 11.157 0.886 -8.183 1.00 86.19 99 ALA A C 1
ATOM 779 O O . ALA A 1 99 ? 12.013 0.126 -7.718 1.00 86.19 99 ALA A O 1
ATOM 780 N N . ILE A 1 100 ? 11.345 1.532 -9.336 1.00 81.56 100 ILE A N 1
ATOM 781 C CA . ILE A 1 100 ? 12.588 1.482 -10.112 1.00 81.56 100 ILE A CA 1
ATOM 782 C C . ILE A 1 100 ? 13.622 2.464 -9.542 1.00 81.56 100 ILE A C 1
ATOM 784 O O . ILE A 1 100 ? 14.763 2.057 -9.320 1.00 81.56 100 ILE A O 1
ATOM 788 N N . ALA A 1 101 ? 13.228 3.716 -9.297 1.00 78.06 101 ALA A N 1
ATOM 789 C CA . ALA A 1 101 ? 14.111 4.828 -8.956 1.00 78.06 101 ALA A CA 1
ATOM 790 C C . ALA A 1 101 ? 14.637 4.775 -7.513 1.00 78.06 101 ALA A C 1
ATOM 792 O O . ALA A 1 101 ? 15.831 4.965 -7.283 1.00 78.06 101 ALA A O 1
ATOM 793 N N . TYR A 1 102 ? 13.773 4.484 -6.537 1.00 72.12 102 TYR A N 1
ATOM 794 C CA . TYR A 1 102 ? 14.102 4.663 -5.114 1.00 72.12 102 TYR A CA 1
ATOM 795 C C . TYR A 1 102 ? 14.539 3.390 -4.400 1.00 72.12 102 TYR A C 1
ATOM 797 O O . TYR A 1 102 ? 14.802 3.408 -3.195 1.00 72.12 102 TYR A O 1
ATOM 805 N N . PHE A 1 103 ? 14.617 2.263 -5.106 1.00 66.00 103 PHE A N 1
ATOM 806 C CA . PHE A 1 103 ? 14.995 1.017 -4.465 1.00 66.00 103 PHE A CA 1
ATOM 807 C C . PHE A 1 103 ? 16.496 0.743 -4.632 1.00 66.00 103 PHE A C 1
ATOM 809 O O . PHE A 1 103 ? 17.065 0.777 -5.717 1.00 66.00 103 PHE A O 1
ATOM 816 N N . HIS A 1 104 ? 17.186 0.506 -3.517 1.00 62.50 104 HIS A N 1
ATOM 817 C CA . HIS A 1 104 ? 18.641 0.309 -3.517 1.00 62.50 104 HIS A CA 1
ATOM 818 C C . HIS A 1 104 ? 19.050 -1.171 -3.558 1.00 62.50 104 HIS A C 1
ATOM 820 O O . HIS A 1 104 ? 20.231 -1.489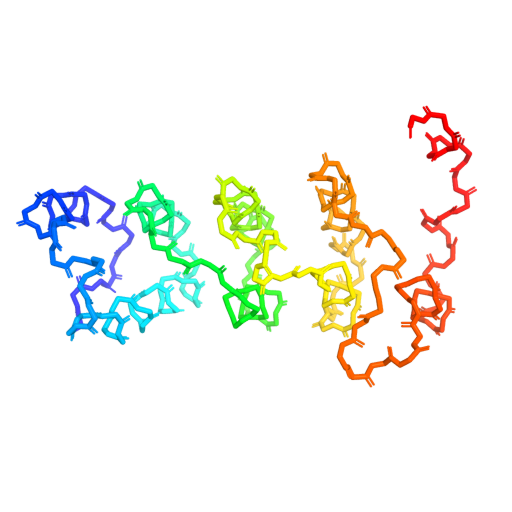 -3.698 1.00 62.50 104 HIS A O 1
ATOM 826 N N . ARG A 1 105 ? 18.099 -2.113 -3.441 1.00 66.00 105 ARG A N 1
ATOM 827 C CA . ARG A 1 105 ? 18.391 -3.558 -3.440 1.00 66.00 105 ARG A CA 1
ATOM 828 C C . ARG A 1 105 ? 17.851 -4.224 -4.702 1.00 66.00 105 ARG A C 1
ATOM 830 O O . ARG A 1 105 ? 16.703 -4.662 -4.744 1.00 66.00 105 ARG A O 1
ATOM 837 N N . ARG A 1 106 ? 18.734 -4.389 -5.691 1.00 65.06 106 ARG A N 1
ATOM 838 C CA . ARG A 1 106 ? 18.457 -4.940 -7.035 1.00 65.06 106 ARG A CA 1
ATOM 839 C C . ARG A 1 106 ? 17.549 -6.184 -7.085 1.00 65.06 106 ARG A C 1
ATOM 841 O O . ARG A 1 106 ? 16.838 -6.362 -8.064 1.00 65.06 106 ARG A O 1
ATOM 848 N N . SER A 1 107 ? 17.528 -7.032 -6.053 1.00 69.81 107 SER A N 1
ATOM 849 C CA . SER A 1 107 ? 16.776 -8.298 -6.050 1.00 69.81 107 SER A CA 1
ATOM 850 C C . SER A 1 107 ? 15.263 -8.192 -5.798 1.00 69.81 107 SER A C 1
ATOM 852 O O . SER A 1 107 ? 14.562 -9.176 -6.032 1.00 69.81 107 SER A O 1
ATOM 854 N N . ILE A 1 108 ? 14.736 -7.050 -5.329 1.00 82.12 108 ILE A N 1
ATOM 855 C CA . ILE A 1 108 ? 13.281 -6.884 -5.112 1.00 82.12 108 ILE A CA 1
ATOM 856 C C . ILE A 1 108 ? 12.577 -6.158 -6.262 1.00 82.12 108 ILE A C 1
ATOM 858 O O . ILE A 1 108 ? 11.387 -6.388 -6.458 1.00 82.12 108 ILE A O 1
ATOM 862 N N . HIS A 1 109 ? 13.268 -5.281 -7.003 1.00 80.31 109 HIS A N 1
ATOM 863 C CA . HIS A 1 109 ? 12.612 -4.379 -7.963 1.00 80.31 109 HIS A CA 1
ATOM 864 C C . HIS A 1 109 ? 11.787 -5.162 -8.980 1.00 80.31 109 HIS A C 1
ATOM 866 O O . HIS A 1 109 ? 10.646 -4.802 -9.235 1.00 80.31 109 HIS A O 1
ATOM 872 N N . LYS A 1 110 ? 12.337 -6.274 -9.501 1.00 81.50 110 LYS A N 1
ATOM 873 C CA . LYS A 1 110 ? 11.626 -7.148 -10.445 1.00 81.50 110 LYS A CA 1
ATOM 874 C C . LYS A 1 110 ? 10.303 -7.637 -9.851 1.00 81.50 110 LYS A C 1
ATOM 876 O O . LYS A 1 110 ? 9.280 -7.559 -10.514 1.00 81.50 110 LYS A O 1
ATOM 881 N N . GLU A 1 111 ? 10.300 -8.085 -8.595 1.00 88.50 111 GLU A N 1
ATOM 882 C CA . GLU A 1 111 ? 9.077 -8.553 -7.927 1.00 88.50 111 GLU A CA 1
ATOM 883 C C . GLU A 1 111 ? 8.062 -7.426 -7.713 1.00 88.50 111 GLU A C 1
ATOM 885 O O . GLU A 1 111 ? 6.873 -7.641 -7.937 1.00 88.50 111 GLU A O 1
ATOM 890 N N . LEU A 1 112 ? 8.509 -6.230 -7.314 1.00 89.88 112 LEU A N 1
ATOM 891 C CA . LEU A 1 112 ? 7.621 -5.078 -7.132 1.00 89.88 112 LEU A CA 1
ATOM 892 C C . LEU A 1 112 ? 7.010 -4.612 -8.452 1.00 89.88 112 LEU A C 1
ATOM 894 O O . LEU A 1 112 ? 5.798 -4.441 -8.530 1.00 89.88 112 LEU A O 1
ATOM 898 N N . VAL A 1 113 ? 7.829 -4.461 -9.493 1.00 88.56 113 VAL A N 1
ATOM 899 C CA . VAL A 1 113 ? 7.374 -4.041 -10.822 1.00 88.56 113 VAL A CA 1
ATOM 900 C C . VAL A 1 113 ? 6.393 -5.061 -11.397 1.00 88.56 113 VAL A C 1
ATOM 902 O O . VAL A 1 113 ? 5.323 -4.671 -11.848 1.00 88.56 113 VAL A O 1
ATOM 905 N N . VAL A 1 114 ? 6.687 -6.363 -11.311 1.00 88.69 114 VAL A N 1
ATOM 906 C CA . VAL A 1 114 ? 5.753 -7.415 -11.756 1.00 88.69 114 VAL A CA 1
ATOM 907 C C . VAL A 1 114 ? 4.438 -7.356 -10.976 1.00 88.69 114 VAL A C 1
ATOM 909 O O . VAL A 1 114 ? 3.370 -7.453 -11.573 1.00 88.69 114 VAL A O 1
ATOM 912 N N . MET A 1 115 ? 4.486 -7.153 -9.655 1.00 92.94 115 MET A N 1
ATOM 913 C CA . MET A 1 115 ? 3.270 -7.004 -8.852 1.00 92.94 115 MET A CA 1
ATOM 914 C C . MET A 1 115 ? 2.425 -5.795 -9.271 1.00 92.94 115 MET A C 1
ATOM 916 O O . MET A 1 115 ? 1.205 -5.915 -9.334 1.00 92.94 115 MET A O 1
ATOM 920 N N . LEU A 1 116 ? 3.053 -4.651 -9.554 1.00 93.31 116 LEU A N 1
ATOM 921 C CA . LEU A 1 116 ? 2.360 -3.438 -9.996 1.00 93.31 116 LEU A CA 1
ATOM 922 C C . LEU A 1 116 ? 1.786 -3.601 -11.412 1.00 93.31 116 LEU A C 1
ATOM 924 O O . LEU A 1 116 ? 0.639 -3.238 -11.653 1.00 93.31 116 LEU A O 1
ATOM 928 N N . LEU A 1 117 ? 2.521 -4.233 -12.329 1.00 91.19 117 LEU A N 1
ATOM 929 C CA . LEU A 1 117 ? 2.020 -4.548 -13.671 1.00 91.19 117 LEU A CA 1
ATOM 930 C C . LEU A 1 117 ? 0.808 -5.488 -13.620 1.00 91.19 117 LEU A C 1
ATOM 932 O O . LEU A 1 117 ? -0.202 -5.216 -14.259 1.00 91.19 117 LEU A O 1
ATOM 936 N N . HIS A 1 118 ? 0.857 -6.546 -12.803 1.00 93.31 118 HIS A N 1
ATOM 937 C CA . HIS A 1 118 ? -0.289 -7.443 -12.598 1.00 93.31 118 HIS A CA 1
ATOM 938 C C . HIS A 1 118 ? -1.489 -6.747 -11.939 1.00 93.31 118 HIS A C 1
ATOM 940 O O . HIS A 1 118 ? -2.624 -7.173 -12.124 1.00 93.31 118 HIS A O 1
ATOM 946 N N . ALA A 1 119 ? -1.253 -5.674 -11.184 1.00 92.88 119 ALA A N 1
ATOM 947 C CA . ALA A 1 119 ? -2.302 -4.814 -10.643 1.00 92.88 119 ALA A CA 1
ATOM 948 C C . ALA A 1 119 ? -2.836 -3.784 -11.664 1.00 92.88 119 ALA A C 1
ATOM 950 O O . ALA A 1 119 ? -3.691 -2.961 -11.335 1.00 92.88 119 ALA A O 1
ATOM 951 N N . GLY A 1 120 ? -2.343 -3.819 -12.906 1.00 91.88 120 GLY A N 1
ATOM 952 C CA . GLY A 1 120 ? -2.792 -2.977 -14.009 1.00 91.88 120 GLY A CA 1
ATOM 953 C C . GLY A 1 120 ? -2.240 -1.553 -13.983 1.00 91.88 120 GLY A C 1
ATOM 954 O O . GLY A 1 120 ? -2.870 -0.665 -14.559 1.00 91.88 120 GLY A O 1
ATOM 955 N N . PHE A 1 121 ? -1.127 -1.294 -13.290 1.00 91.44 121 PHE A N 1
ATOM 956 C CA . PHE A 1 121 ? -0.439 -0.002 -13.381 1.00 91.44 121 PHE A CA 1
ATOM 957 C C . PHE A 1 121 ? 0.141 0.188 -14.786 1.00 91.44 121 PHE A C 1
ATOM 959 O O . PHE A 1 121 ? 0.684 -0.749 -15.375 1.00 91.44 121 PHE A O 1
ATOM 966 N N . ASP A 1 122 ? 0.014 1.400 -15.324 1.00 85.25 122 ASP A N 1
ATOM 967 C CA . ASP A 1 122 ? 0.491 1.707 -16.668 1.00 85.25 122 ASP A CA 1
ATOM 968 C C . ASP A 1 122 ? 2.021 1.833 -16.683 1.00 85.25 122 ASP A C 1
ATOM 970 O O . ASP A 1 122 ? 2.613 2.680 -16.018 1.00 85.25 122 ASP A O 1
ATOM 974 N N . ARG A 1 123 ? 2.669 0.990 -17.489 1.00 79.94 123 ARG A N 1
ATOM 975 C CA . ARG A 1 123 ? 4.125 0.982 -17.694 1.00 79.94 123 ARG A CA 1
ATOM 976 C C . ARG A 1 123 ? 4.655 2.228 -18.410 1.00 79.94 123 ARG A C 1
ATOM 978 O O . ARG A 1 123 ? 5.867 2.444 -18.428 1.00 79.94 123 ARG A O 1
ATOM 985 N N . HIS A 1 124 ? 3.776 2.995 -19.049 1.00 77.50 124 HIS A N 1
ATOM 986 C CA . HIS A 1 124 ? 4.112 4.216 -19.775 1.00 77.50 124 HIS A CA 1
ATOM 987 C C . HIS A 1 124 ? 3.739 5.482 -19.011 1.00 77.50 124 HIS A C 1
ATOM 989 O O . HIS A 1 124 ? 4.009 6.566 -19.529 1.00 77.50 124 HIS A O 1
ATOM 995 N N . HIS A 1 125 ? 3.175 5.357 -17.803 1.00 75.81 125 HIS A N 1
ATOM 996 C CA . HIS A 1 125 ? 2.857 6.519 -16.992 1.00 75.81 125 HIS A CA 1
ATOM 997 C C . HIS A 1 125 ? 4.138 7.335 -16.749 1.00 75.81 125 HIS A C 1
ATOM 999 O O . HIS A 1 125 ? 5.112 6.782 -16.227 1.00 75.81 125 HIS A O 1
ATOM 1005 N N . PRO A 1 126 ? 4.190 8.603 -17.190 1.00 67.50 126 PRO A N 1
ATOM 1006 C CA . PRO A 1 126 ? 5.347 9.452 -16.956 1.00 67.50 126 PRO A CA 1
ATOM 1007 C C . PRO A 1 126 ? 5.335 9.902 -15.495 1.00 67.50 126 PRO A C 1
ATOM 1009 O O . PRO A 1 126 ? 4.326 10.435 -15.036 1.00 67.50 126 PRO A O 1
ATOM 1012 N N . GLY A 1 127 ? 6.427 9.701 -14.762 1.00 63.44 127 GLY A N 1
ATOM 1013 C CA . GLY A 1 127 ? 6.525 10.234 -13.411 1.00 63.44 127 GLY A CA 1
ATOM 1014 C C . GLY A 1 127 ? 6.645 11.757 -13.383 1.00 63.44 127 GLY A C 1
ATOM 1015 O O . GLY A 1 127 ? 6.984 12.400 -14.386 1.00 63.44 127 GLY A O 1
ATOM 1016 N N . PRO A 1 128 ? 6.375 12.359 -12.215 1.00 61.97 128 PRO A N 1
ATOM 1017 C CA . PRO A 1 128 ? 6.383 13.809 -12.047 1.00 61.97 128 PRO A CA 1
ATOM 1018 C C . PRO A 1 128 ? 7.785 14.420 -12.189 1.00 61.97 128 PRO A C 1
ATOM 1020 O O . PRO A 1 128 ? 7.917 15.552 -12.657 1.00 61.97 128 PRO A O 1
ATOM 1023 N N . GLU A 1 129 ? 8.840 13.683 -11.825 1.00 56.09 129 GLU A N 1
ATOM 1024 C CA . GLU A 1 129 ? 10.221 14.194 -11.809 1.00 56.09 129 GLU A CA 1
ATOM 1025 C C . GLU A 1 129 ? 11.029 13.822 -13.059 1.00 56.09 129 GLU A C 1
ATOM 1027 O O . GLU A 1 129 ? 12.072 14.422 -13.350 1.00 56.09 129 GLU A O 1
ATOM 1032 N N . HIS A 1 130 ? 10.554 12.856 -13.843 1.00 52.66 130 HIS A N 1
ATOM 1033 C CA . HIS A 1 130 ? 11.263 12.348 -15.001 1.00 52.66 130 HIS A CA 1
ATOM 1034 C C . HIS A 1 130 ? 10.339 12.376 -16.217 1.00 52.66 130 HIS A C 1
ATOM 1036 O O . HIS A 1 130 ? 9.415 11.585 -16.351 1.00 52.66 130 HIS A O 1
ATOM 1042 N N . ARG A 1 131 ? 10.660 13.214 -17.215 1.00 52.62 131 ARG A N 1
ATOM 1043 C CA . ARG A 1 131 ? 10.097 13.107 -18.583 1.00 52.62 131 ARG A CA 1
ATOM 1044 C C . ARG A 1 131 ? 10.485 11.788 -19.291 1.00 52.62 131 ARG A C 1
ATOM 1046 O O . ARG A 1 131 ? 10.458 11.701 -20.516 1.00 52.62 131 ARG A O 1
ATOM 1053 N N . CYS A 1 132 ? 10.898 10.781 -18.532 1.00 53.22 132 CYS A N 1
ATOM 1054 C CA . CYS A 1 132 ? 11.382 9.490 -18.965 1.00 53.22 132 CYS A CA 1
ATOM 1055 C C . CYS A 1 132 ? 10.423 8.434 -18.420 1.00 53.22 132 CYS A C 1
ATOM 1057 O O . CYS A 1 132 ? 10.209 8.350 -17.221 1.00 53.22 132 CYS A O 1
ATOM 1059 N N . THR A 1 133 ? 9.872 7.604 -19.301 1.00 60.97 133 THR A N 1
ATOM 1060 C CA . THR A 1 133 ? 9.043 6.458 -18.911 1.00 60.97 133 THR A CA 1
ATOM 1061 C C . THR A 1 133 ? 9.813 5.490 -18.006 1.00 60.97 133 THR A C 1
ATOM 1063 O O . THR A 1 133 ? 11.043 5.397 -18.079 1.00 60.97 133 THR A O 1
ATOM 1066 N N . ALA A 1 134 ? 9.097 4.679 -17.223 1.00 62.69 134 ALA A N 1
ATOM 1067 C CA . ALA A 1 134 ? 9.681 3.599 -16.419 1.00 62.69 134 ALA A CA 1
ATOM 1068 C C . ALA A 1 134 ? 10.663 2.706 -17.215 1.00 62.69 134 ALA A C 1
ATOM 1070 O O . ALA A 1 134 ? 11.680 2.255 -16.684 1.00 62.69 134 ALA A O 1
ATOM 1071 N N . LEU A 1 135 ? 10.404 2.506 -18.513 1.00 61.12 135 LEU A N 1
ATOM 1072 C CA . LEU A 1 135 ? 11.287 1.811 -19.459 1.00 61.12 135 LEU A CA 1
ATOM 1073 C C . LEU A 1 135 ? 12.635 2.519 -19.671 1.00 61.12 135 LEU A C 1
ATOM 1075 O O . LEU A 1 135 ? 13.676 1.863 -19.689 1.00 61.12 135 LEU A O 1
ATOM 1079 N N . LEU A 1 136 ? 12.636 3.846 -19.806 1.00 60.44 136 LEU A N 1
ATOM 1080 C CA . LEU A 1 136 ? 13.854 4.646 -19.964 1.00 60.44 136 LEU A CA 1
ATOM 1081 C C . LEU A 1 136 ? 14.705 4.630 -18.687 1.00 60.44 136 LEU A C 1
ATOM 1083 O O . LEU A 1 136 ? 15.929 4.487 -18.759 1.00 60.44 136 LEU A O 1
ATOM 1087 N N . ILE A 1 137 ? 14.072 4.692 -17.515 1.00 62.12 137 ILE A N 1
ATOM 1088 C CA . ILE A 1 137 ? 14.768 4.603 -16.224 1.00 62.12 137 ILE A CA 1
ATOM 1089 C C . ILE A 1 137 ? 15.347 3.193 -16.031 1.00 62.12 137 ILE A C 1
ATOM 1091 O O . ILE A 1 137 ? 16.528 3.044 -15.707 1.00 62.12 137 ILE A O 1
ATOM 1095 N N . ALA A 1 138 ? 14.568 2.144 -16.323 1.00 62.47 138 ALA A N 1
ATOM 1096 C CA . ALA A 1 138 ? 15.042 0.761 -16.277 1.00 62.47 138 ALA A CA 1
ATOM 1097 C C . ALA A 1 138 ? 16.227 0.518 -17.224 1.00 62.47 138 ALA A C 1
ATOM 1099 O O . ALA A 1 138 ? 17.188 -0.171 -16.862 1.00 62.47 138 ALA A O 1
ATOM 1100 N N . GLY A 1 139 ? 16.188 1.115 -18.417 1.00 61.75 139 GLY A N 1
ATOM 1101 C CA . GLY A 1 139 ? 17.276 1.028 -19.377 1.00 61.75 139 GLY A CA 1
ATOM 1102 C C . GLY A 1 139 ? 18.554 1.728 -18.909 1.00 61.75 139 GLY A C 1
ATOM 1103 O O . GLY A 1 139 ? 19.648 1.169 -19.020 1.00 61.75 139 GLY A O 1
ATOM 1104 N N . THR A 1 140 ? 18.411 2.900 -18.288 1.00 58.75 140 THR A N 1
ATOM 1105 C CA . THR A 1 140 ? 19.520 3.682 -17.715 1.00 58.75 140 THR A CA 1
ATOM 1106 C C . THR A 1 140 ? 20.184 2.954 -16.542 1.00 58.75 140 THR A C 1
ATOM 1108 O O . THR A 1 140 ? 21.408 2.944 -16.415 1.00 58.75 140 THR A O 1
ATOM 1111 N N . LEU A 1 141 ? 19.397 2.244 -15.730 1.00 58.38 141 LEU A N 1
ATOM 1112 C CA . LEU A 1 141 ? 19.880 1.433 -14.608 1.00 58.38 141 LEU A CA 1
ATOM 1113 C C . LEU A 1 141 ? 20.460 0.064 -15.026 1.00 58.38 141 LEU A C 1
ATOM 1115 O O . LEU A 1 141 ? 20.803 -0.744 -14.159 1.00 58.38 141 LEU A O 1
ATOM 1119 N N . ARG A 1 142 ? 20.589 -0.216 -16.337 1.00 56.62 142 ARG A N 1
ATOM 1120 C CA . ARG A 1 142 ? 20.983 -1.526 -16.900 1.00 56.62 142 ARG A CA 1
ATOM 1121 C C . ARG A 1 142 ? 20.126 -2.689 -16.369 1.00 56.62 142 ARG A C 1
ATOM 1123 O O . ARG A 1 142 ? 20.613 -3.808 -16.222 1.00 56.62 142 ARG A O 1
ATOM 1130 N N . LEU A 1 143 ? 18.836 -2.451 -16.119 1.00 52.91 143 LEU A N 1
ATOM 1131 C CA . LEU A 1 143 ? 17.854 -3.476 -15.729 1.00 52.91 143 LEU A CA 1
ATOM 1132 C C . LEU A 1 143 ? 17.259 -4.223 -16.946 1.00 52.91 143 LEU A C 1
ATOM 1134 O O . LEU A 1 143 ? 16.299 -4.979 -16.800 1.00 52.91 143 LEU A O 1
ATOM 1138 N N . PHE A 1 144 ? 17.830 -4.041 -18.146 1.00 43.00 144 PHE A N 1
ATOM 1139 C CA . PHE A 1 144 ? 17.339 -4.572 -19.429 1.00 43.00 144 PHE A CA 1
ATOM 1140 C C . PHE A 1 144 ? 17.098 -6.089 -19.461 1.00 43.00 144 PHE A C 1
ATOM 1142 O O . PHE A 1 144 ? 16.244 -6.5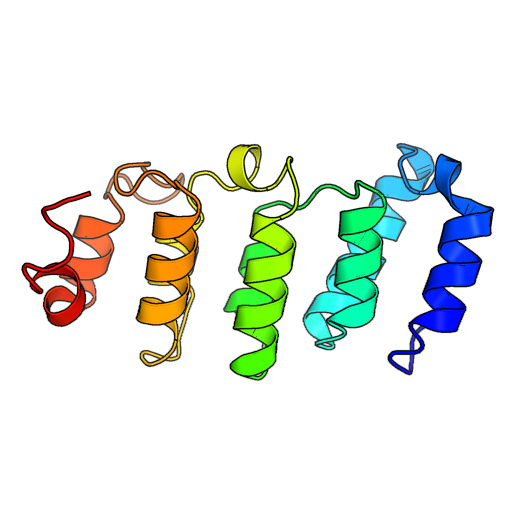57 -20.214 1.00 43.00 144 PHE A O 1
ATOM 1149 N N . THR A 1 145 ? 17.760 -6.874 -18.613 1.00 45.41 145 THR A N 1
ATOM 1150 C CA . THR A 1 145 ? 17.509 -8.321 -18.529 1.00 45.41 145 THR A CA 1
ATOM 1151 C C . THR A 1 145 ? 16.124 -8.673 -17.965 1.00 45.41 145 THR A C 1
ATOM 1153 O O . THR A 1 145 ? 15.724 -9.828 -18.046 1.00 45.41 145 THR A O 1
ATOM 1156 N N . CYS A 1 146 ? 15.365 -7.708 -17.424 1.00 43.34 146 CYS A N 1
ATOM 1157 C CA . CYS A 1 146 ? 14.029 -7.938 -16.854 1.00 43.34 146 CYS A CA 1
ATOM 1158 C C . CYS A 1 146 ? 12.861 -7.706 -17.826 1.00 43.34 146 CYS A C 1
ATOM 1160 O O . CYS A 1 146 ? 11.793 -8.263 -17.600 1.00 43.34 146 CYS A O 1
ATOM 1162 N N . PHE A 1 147 ? 13.045 -6.908 -18.882 1.00 42.06 147 PHE A N 1
ATOM 1163 C CA . PHE A 1 147 ? 11.988 -6.592 -19.861 1.00 42.06 147 PHE A CA 1
ATOM 1164 C C . PHE A 1 147 ? 12.131 -7.366 -21.180 1.00 42.06 147 PHE A C 1
ATOM 1166 O O . PHE A 1 147 ? 11.266 -7.275 -22.044 1.00 42.06 147 PHE A O 1
ATOM 1173 N N . SER A 1 148 ? 13.217 -8.130 -21.323 1.00 38.72 148 SER A N 1
ATOM 1174 C CA . SER A 1 148 ? 13.561 -8.880 -22.539 1.00 38.72 148 SER A CA 1
ATOM 1175 C C . SER A 1 148 ? 13.088 -10.340 -22.513 1.00 38.72 148 SER A C 1
ATOM 1177 O O . SER A 1 148 ? 13.391 -11.089 -23.438 1.00 38.72 148 SER A O 1
ATOM 1179 N N . GLU A 1 149 ? 12.387 -10.781 -21.460 1.00 38.16 149 GLU A N 1
ATOM 1180 C CA . GLU A 1 149 ? 11.802 -12.124 -21.438 1.00 38.16 149 GLU A CA 1
ATOM 1181 C C . GLU A 1 149 ? 10.518 -12.130 -22.293 1.00 38.16 149 GLU A C 1
ATOM 1183 O O . GLU A 1 149 ? 9.581 -11.389 -21.986 1.00 38.16 149 GLU A O 1
ATOM 1188 N N . PRO A 1 150 ? 10.422 -12.975 -23.340 1.00 40.12 150 PRO A N 1
ATOM 1189 C CA . PRO A 1 150 ? 9.285 -12.995 -24.269 1.00 40.12 150 PRO A CA 1
ATOM 1190 C C . PRO A 1 150 ? 7.949 -13.428 -23.632 1.00 40.12 150 PRO A C 1
ATOM 1192 O O . PRO A 1 150 ? 6.924 -13.449 -24.307 1.00 40.12 150 PRO A O 1
ATOM 1195 N N . ALA A 1 151 ? 7.924 -13.735 -22.333 1.00 40.88 151 ALA A N 1
ATOM 1196 C CA . ALA A 1 151 ? 6.725 -14.145 -21.607 1.00 40.88 151 ALA A CA 1
ATOM 1197 C C . ALA A 1 151 ? 5.767 -12.987 -21.250 1.00 40.88 151 ALA A C 1
ATOM 1199 O O . ALA A 1 151 ? 4.636 -13.250 -20.859 1.00 40.88 151 ALA A O 1
ATOM 1200 N N . LEU A 1 152 ? 6.181 -11.721 -21.393 1.00 40.69 152 LEU A N 1
ATOM 1201 C CA . LEU A 1 152 ? 5.345 -10.537 -21.105 1.00 40.69 152 LEU A CA 1
ATOM 1202 C C . LEU A 1 152 ? 4.726 -9.886 -22.361 1.00 40.69 152 LEU A C 1
ATOM 1204 O O . LEU A 1 152 ? 4.157 -8.801 -22.270 1.00 40.69 152 LEU A O 1
ATOM 1208 N N . ILE A 1 153 ? 4.841 -10.525 -23.533 1.00 38.22 153 ILE A N 1
ATOM 1209 C CA . ILE A 1 153 ? 4.311 -10.015 -24.817 1.00 38.22 153 ILE A CA 1
ATOM 1210 C C . ILE A 1 153 ? 2.896 -10.550 -25.126 1.00 38.22 153 ILE A C 1
ATOM 1212 O O . ILE A 1 153 ? 2.238 -10.060 -26.038 1.00 38.22 153 ILE A O 1
ATOM 1216 N N . LEU A 1 154 ? 2.378 -11.502 -24.349 1.00 32.56 154 LEU A N 1
ATOM 1217 C CA . LEU A 1 154 ? 1.048 -12.080 -24.560 1.00 32.56 154 LEU A CA 1
ATOM 1218 C C . LEU A 1 154 ? 0.231 -12.063 -23.269 1.00 32.56 154 LEU A C 1
ATOM 1220 O O . LEU A 1 154 ? 0.044 -13.124 -22.691 1.00 32.56 154 LEU A O 1
ATOM 1224 N N . LEU A 1 155 ? -0.217 -10.888 -22.820 1.00 35.56 155 LEU A N 1
ATOM 1225 C CA . LEU A 1 155 ? -1.443 -10.670 -22.033 1.00 35.56 155 LEU A CA 1
ATOM 1226 C C . LEU A 1 155 ? -1.796 -9.175 -22.050 1.00 35.56 155 LEU A C 1
ATOM 1228 O O . LEU A 1 155 ? -0.901 -8.359 -21.731 1.00 35.56 155 LEU A O 1
#